Protein AF-A0A3A5SZ76-F1 (afdb_monomer_lite)

Sequence (87 aa):
MIGCKYYNCTKLTSLVIGEKVKEIGEWAFKATKLKEIHIKALAPPTIEHDTFSDYAYSSATLYVPKGSKKVYQNANVWKEFHNIIEE

pLDDT: mean 87.15, std 15.55, range [38.88, 97.62]

Secondary structure (DSSP, 8-state):
-----SS-GGG--EEEE-TT--EE-TTTTTT---SEEEE--SSPPEE-TTSS-HHHHHH-EEEE-TT-HHHHHHSTTGGG-SEEEE-

Radius of gyration: 11.79 Å; chains: 1; bounding box: 26×19×28 Å

Foldseek 3Di:
DPAPPDDDQAPVAEEEAEQPAQEQEAQSAQNYQYAEYEYAHLADHDYDLRRHHLNCQEHHAYEYAPPSQVNLCPDPNSVSRPHYHYD

Structure (mmCIF, N/CA/C/O backbone):
data_AF-A0A3A5SZ76-F1
#
_entry.id   AF-A0A3A5SZ76-F1
#
loop_
_atom_site.group_PDB
_atom_site.id
_atom_site.type_symbol
_atom_site.label_atom_id
_atom_site.label_alt_id
_atom_site.label_comp_id
_atom_site.label_asym_id
_atom_site.label_entity_id
_atom_site.label_seq_id
_atom_site.pdbx_PDB_ins_code
_atom_site.Cartn_x
_atom_site.Cartn_y
_atom_site.Cartn_z
_atom_site.occupancy
_atom_site.B_iso_or_equiv
_atom_site.auth_seq_id
_atom_site.auth_comp_id
_atom_site.auth_asym_id
_atom_site.auth_atom_id
_atom_site.pdbx_PDB_model_num
ATOM 1 N N . MET A 1 1 ? -7.906 7.746 -16.547 1.00 38.88 1 MET A N 1
ATOM 2 C CA . MET A 1 1 ? -6.755 6.843 -16.350 1.00 38.88 1 MET A CA 1
ATOM 3 C C . MET A 1 1 ? -5.579 7.691 -15.901 1.00 38.88 1 MET A C 1
ATOM 5 O O . MET A 1 1 ? -5.090 8.489 -16.690 1.00 38.88 1 MET A O 1
ATOM 9 N N . ILE A 1 2 ? -5.191 7.620 -14.628 1.00 41.22 2 ILE A N 1
ATOM 10 C CA . ILE A 1 2 ? -3.978 8.295 -14.148 1.00 41.22 2 ILE A CA 1
ATOM 11 C C . ILE A 1 2 ? -2.833 7.303 -14.372 1.00 41.22 2 ILE A C 1
ATOM 13 O O . ILE A 1 2 ? -2.593 6.442 -13.537 1.00 41.22 2 ILE A O 1
ATOM 17 N N . GLY A 1 3 ? -2.200 7.357 -15.545 1.00 44.09 3 GLY A N 1
ATOM 18 C CA . GLY A 1 3 ? -0.982 6.599 -15.838 1.00 44.09 3 GLY A CA 1
ATOM 19 C C . GLY A 1 3 ? 0.233 7.518 -15.727 1.00 44.09 3 GLY A C 1
ATOM 20 O O . GLY A 1 3 ? 0.328 8.472 -16.502 1.00 44.09 3 GLY A O 1
ATOM 21 N N . CYS A 1 4 ? 1.152 7.266 -14.778 1.00 49.44 4 CYS A N 1
ATOM 22 C CA . CYS A 1 4 ? 2.463 7.936 -14.748 1.00 49.44 4 CYS A CA 1
ATOM 23 C C . CYS A 1 4 ? 3.221 7.499 -16.010 1.00 49.44 4 CYS A C 1
ATOM 25 O O . CYS A 1 4 ? 3.742 6.389 -16.099 1.00 49.44 4 CYS A O 1
ATOM 27 N N . LYS A 1 5 ? 3.227 8.364 -17.026 1.00 43.66 5 LYS A N 1
ATOM 28 C CA . LYS A 1 5 ? 3.943 8.171 -18.285 1.00 43.66 5 LYS A CA 1
ATOM 29 C C . LYS A 1 5 ? 5.447 8.220 -17.984 1.00 43.66 5 LYS A C 1
ATOM 31 O O . LYS A 1 5 ? 5.996 9.295 -17.796 1.00 43.66 5 LYS A O 1
ATOM 36 N N . TYR A 1 6 ? 6.059 7.039 -17.909 1.00 47.88 6 TYR A N 1
ATOM 37 C CA . TYR A 1 6 ? 7.430 6.733 -18.323 1.00 47.88 6 TYR A CA 1
ATOM 38 C C . TYR A 1 6 ? 8.568 7.662 -17.804 1.00 47.88 6 TYR A C 1
ATOM 40 O O . TYR A 1 6 ? 8.770 8.778 -18.270 1.00 47.88 6 TYR A O 1
ATOM 48 N N . TYR A 1 7 ? 9.390 7.102 -16.901 1.00 43.16 7 TYR A N 1
ATOM 49 C CA . TYR A 1 7 ? 10.808 7.430 -16.618 1.00 43.16 7 TYR A CA 1
ATOM 50 C C . TYR A 1 7 ? 11.217 8.423 -15.511 1.00 43.16 7 TYR A C 1
ATOM 52 O O . TYR A 1 7 ? 12.408 8.479 -15.223 1.00 43.16 7 TYR A O 1
ATOM 60 N N . ASN A 1 8 ? 10.312 9.102 -14.793 1.00 44.16 8 ASN A N 1
ATOM 61 C CA . ASN A 1 8 ? 10.713 9.970 -13.657 1.00 44.16 8 ASN A CA 1
ATOM 62 C C . ASN A 1 8 ? 10.036 9.674 -12.306 1.00 44.16 8 ASN A C 1
ATOM 64 O O . ASN A 1 8 ? 10.246 10.396 -11.332 1.00 44.16 8 ASN A O 1
ATOM 68 N N . CYS A 1 9 ? 9.288 8.575 -12.195 1.00 52.34 9 CYS A N 1
ATOM 69 C CA . CYS A 1 9 ? 8.656 8.170 -10.935 1.00 52.34 9 CYS A CA 1
ATOM 70 C C . CYS A 1 9 ? 9.655 7.461 -9.951 1.00 52.34 9 CYS A C 1
ATOM 72 O O . CYS A 1 9 ? 9.239 6.928 -8.926 1.00 52.34 9 CYS A O 1
ATOM 74 N N . THR A 1 10 ? 10.983 7.493 -10.190 1.00 55.56 10 THR A N 1
ATOM 75 C CA . THR A 1 10 ? 12.014 6.859 -9.320 1.00 55.56 10 THR A CA 1
ATOM 76 C C . THR A 1 10 ? 12.260 7.582 -7.992 1.00 55.56 10 THR A C 1
ATOM 78 O O . THR A 1 10 ? 12.789 6.979 -7.058 1.00 55.56 10 THR A O 1
ATOM 81 N N . LYS A 1 11 ? 11.879 8.862 -7.892 1.00 68.06 11 LYS A N 1
ATOM 82 C CA . LYS A 1 11 ? 11.980 9.666 -6.660 1.00 68.06 11 LYS A CA 1
ATOM 83 C C . LYS A 1 11 ? 10.652 9.812 -5.915 1.00 68.06 11 LYS A C 1
ATOM 85 O O . LYS A 1 11 ? 10.620 10.486 -4.891 1.00 68.06 11 LYS A O 1
ATOM 90 N N . LEU A 1 12 ? 9.563 9.230 -6.421 1.00 75.50 12 LEU A N 1
ATOM 91 C CA . LEU A 1 12 ? 8.264 9.337 -5.766 1.00 75.50 12 LEU A CA 1
ATOM 92 C C . LEU A 1 12 ? 8.274 8.488 -4.489 1.00 75.50 12 LEU A C 1
ATOM 94 O O . LEU A 1 12 ? 8.332 7.261 -4.558 1.00 75.50 12 LEU A O 1
ATOM 98 N N . THR A 1 13 ? 8.258 9.155 -3.335 1.00 85.88 13 THR A N 1
ATOM 99 C CA . THR A 1 13 ? 8.262 8.514 -2.011 1.00 85.88 13 THR A CA 1
ATOM 100 C C . THR A 1 13 ? 6.888 8.494 -1.356 1.00 85.88 13 THR A C 1
ATOM 102 O O . THR A 1 13 ? 6.650 7.628 -0.523 1.00 85.88 13 THR A O 1
ATOM 105 N N . SER A 1 14 ? 5.992 9.411 -1.729 1.00 89.38 14 SER A N 1
ATOM 106 C CA . SER A 1 14 ? 4.630 9.497 -1.199 1.00 89.38 14 SER A CA 1
ATOM 107 C C . SER A 1 14 ? 3.614 9.588 -2.339 1.00 89.38 14 SER A C 1
ATOM 109 O O . SER A 1 14 ? 3.854 10.272 -3.339 1.00 89.38 14 SER A O 1
ATOM 111 N N . LEU A 1 15 ? 2.499 8.874 -2.201 1.00 91.75 15 LEU A N 1
ATOM 112 C CA . LEU A 1 15 ? 1.389 8.827 -3.151 1.00 91.75 15 LEU A CA 1
ATOM 113 C C . LEU A 1 15 ? 0.077 9.119 -2.422 1.00 91.75 15 LEU A C 1
ATOM 115 O O . LEU A 1 15 ? -0.194 8.530 -1.382 1.00 91.75 15 LEU A O 1
ATOM 119 N N . VAL A 1 16 ? -0.773 9.964 -3.009 1.00 93.50 16 VAL A N 1
ATOM 120 C CA . VAL A 1 16 ? -2.138 10.199 -2.518 1.00 93.50 16 VAL A CA 1
ATOM 121 C C . VAL A 1 16 ? -3.148 9.713 -3.554 1.00 93.50 16 VAL A C 1
ATOM 123 O O . VAL A 1 16 ? -3.178 10.203 -4.683 1.00 93.50 16 VAL A O 1
ATOM 126 N N . ILE A 1 17 ? -4.001 8.771 -3.158 1.00 92.31 17 ILE A N 1
ATOM 127 C CA . ILE A 1 17 ? -5.085 8.204 -3.961 1.00 92.31 17 ILE A CA 1
ATOM 128 C C . ILE A 1 17 ? -6.407 8.801 -3.473 1.00 92.31 17 ILE A C 1
ATOM 130 O O . ILE A 1 17 ? -6.799 8.661 -2.313 1.00 92.31 17 ILE A O 1
ATOM 134 N N . GLY A 1 18 ? -7.099 9.503 -4.369 1.00 91.81 18 GLY A N 1
ATOM 135 C CA . GLY A 1 18 ? -8.379 10.137 -4.061 1.00 91.81 18 GLY A CA 1
ATOM 136 C C . GLY A 1 18 ? -9.515 9.132 -3.851 1.00 91.81 18 GLY A C 1
ATOM 137 O O . GLY A 1 18 ? -9.512 8.044 -4.416 1.00 91.81 18 GLY A O 1
ATOM 138 N N . GLU A 1 19 ? -10.540 9.547 -3.107 1.00 92.06 19 GLU A N 1
ATOM 139 C CA . GLU A 1 19 ? -11.724 8.741 -2.760 1.00 92.06 19 GLU A CA 1
ATOM 140 C C . GLU A 1 19 ? -12.462 8.169 -3.983 1.00 92.06 19 GLU A C 1
ATOM 142 O O . GLU A 1 19 ? -13.037 7.088 -3.930 1.00 92.06 19 GLU A O 1
ATOM 147 N N . LYS A 1 20 ? -12.438 8.893 -5.108 1.00 90.75 20 LYS A N 1
ATOM 148 C CA . LYS A 1 20 ? -13.176 8.531 -6.327 1.00 90.75 20 LYS A CA 1
ATOM 149 C C . LYS A 1 20 ? -12.412 7.587 -7.258 1.00 90.75 20 LYS A C 1
ATOM 151 O O . LYS A 1 20 ? -12.924 7.258 -8.329 1.00 90.75 20 LYS A O 1
ATOM 156 N N . VAL A 1 21 ? -11.187 7.191 -6.905 1.00 91.44 21 VAL A N 1
ATOM 157 C CA . VAL A 1 21 ? -10.405 6.246 -7.709 1.00 91.44 21 VAL A CA 1
ATOM 158 C C . VAL A 1 21 ? -11.012 4.860 -7.545 1.00 91.44 21 VAL A C 1
ATOM 160 O O . VAL A 1 21 ? -11.087 4.338 -6.441 1.00 91.44 21 VAL A O 1
ATOM 163 N N . LYS A 1 22 ? -11.465 4.273 -8.654 1.00 91.06 22 LYS A N 1
ATOM 164 C CA . LYS A 1 22 ? -12.069 2.932 -8.667 1.00 91.06 22 LYS A CA 1
ATOM 165 C C . LYS A 1 22 ? -11.104 1.848 -9.124 1.00 91.06 22 LYS A C 1
ATOM 167 O O . LYS A 1 22 ? -11.281 0.692 -8.759 1.00 91.06 22 LYS A O 1
ATOM 172 N N . GLU A 1 23 ? -10.101 2.229 -9.905 1.00 92.12 23 GLU A N 1
ATOM 173 C CA . GLU A 1 23 ? -9.184 1.304 -10.557 1.00 92.12 23 GLU A CA 1
ATOM 174 C C . GLU A 1 23 ? -7.814 1.956 -10.742 1.00 92.12 23 GLU A C 1
ATOM 176 O O . GLU A 1 23 ? -7.721 3.150 -11.063 1.00 92.12 23 GLU A O 1
ATOM 181 N N . ILE A 1 24 ? -6.760 1.167 -10.542 1.00 90.12 24 ILE A N 1
ATOM 182 C CA . ILE A 1 24 ? -5.377 1.538 -10.833 1.00 90.12 24 ILE A CA 1
ATOM 183 C C . ILE A 1 24 ? -4.800 0.454 -11.734 1.00 90.12 24 ILE A C 1
ATOM 185 O O . ILE A 1 24 ? -4.818 -0.721 -11.383 1.00 90.12 24 ILE A O 1
ATOM 189 N N . GLY A 1 25 ? -4.294 0.869 -12.893 1.00 86.38 25 GLY A N 1
ATOM 190 C CA . GLY A 1 25 ? -3.788 -0.059 -13.895 1.00 86.38 25 GLY A CA 1
ATOM 191 C C . GLY A 1 25 ? -2.568 -0.853 -13.429 1.00 86.38 25 GLY A C 1
ATOM 192 O O . GLY A 1 25 ? -1.845 -0.471 -12.499 1.00 86.38 25 GLY A O 1
ATOM 193 N N . GLU A 1 26 ? -2.323 -1.949 -14.135 1.00 87.44 26 GLU A N 1
ATOM 194 C CA . GLU A 1 26 ? -1.112 -2.749 -14.004 1.00 87.44 26 GLU A CA 1
ATOM 195 C C . GLU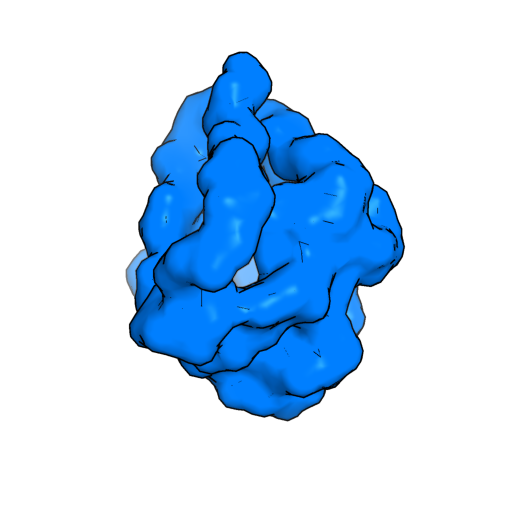 A 1 26 ? 0.142 -1.880 -14.219 1.00 87.44 26 GLU A C 1
ATOM 197 O O . GLU A 1 26 ? 0.149 -0.940 -15.021 1.00 87.44 26 GLU A O 1
ATOM 202 N N . TRP A 1 27 ? 1.199 -2.151 -13.451 1.00 88.25 27 TRP A N 1
ATOM 203 C CA . TRP A 1 27 ? 2.493 -1.459 -13.495 1.00 88.25 27 TRP A CA 1
ATOM 204 C C . TRP A 1 27 ? 2.489 0.046 -13.197 1.00 88.25 27 TRP A C 1
ATOM 206 O O . TRP A 1 27 ? 3.556 0.663 -13.251 1.00 88.25 27 TRP A O 1
ATOM 216 N N . ALA A 1 28 ? 1.352 0.644 -12.819 1.00 87.81 28 ALA A N 1
ATOM 217 C CA . ALA A 1 28 ? 1.225 2.091 -12.612 1.00 87.81 28 ALA A CA 1
ATOM 218 C C . ALA A 1 28 ? 2.291 2.672 -11.664 1.00 87.81 28 ALA A C 1
ATOM 220 O O . ALA A 1 28 ? 2.780 3.782 -11.892 1.00 87.81 28 ALA A O 1
ATOM 221 N N . PHE A 1 29 ? 2.679 1.908 -10.637 1.00 87.75 29 PHE A N 1
ATOM 222 C CA . PHE A 1 29 ? 3.682 2.286 -9.645 1.00 87.75 29 PHE A CA 1
ATOM 223 C C . PHE A 1 29 ? 4.799 1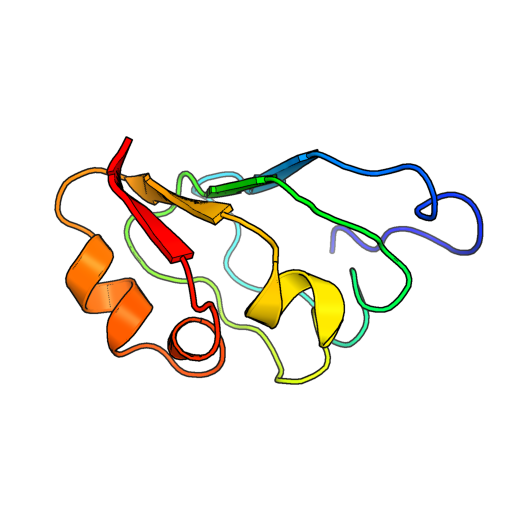.240 -9.466 1.00 87.75 29 PHE A C 1
ATOM 225 O O . PHE A 1 29 ? 5.600 1.349 -8.535 1.00 87.75 29 PHE A O 1
ATOM 232 N N . LYS A 1 30 ? 4.935 0.260 -10.371 1.00 86.56 30 LYS A N 1
ATOM 233 C CA . LYS A 1 30 ? 5.922 -0.835 -10.248 1.00 86.56 30 LYS A CA 1
ATOM 234 C C . LYS A 1 30 ? 7.381 -0.369 -10.301 1.00 86.56 30 LYS A C 1
ATOM 236 O O . LYS A 1 30 ? 8.245 -0.965 -9.673 1.00 86.56 30 LYS A O 1
ATOM 241 N N . ALA A 1 31 ? 7.671 0.732 -10.994 1.00 86.56 31 ALA A N 1
ATOM 242 C CA . ALA A 1 31 ? 9.022 1.304 -11.072 1.00 86.56 31 ALA A CA 1
ATOM 243 C C . ALA A 1 31 ? 9.324 2.344 -9.969 1.00 86.56 31 ALA A C 1
ATOM 245 O O . ALA A 1 31 ? 10.274 3.122 -10.093 1.00 86.56 31 ALA A O 1
ATOM 246 N N . THR A 1 32 ? 8.507 2.406 -8.912 1.00 85.38 32 THR A N 1
ATOM 247 C CA . THR A 1 32 ? 8.615 3.425 -7.855 1.00 85.38 32 THR A CA 1
ATOM 248 C C . THR A 1 32 ? 9.150 2.856 -6.544 1.00 85.38 32 THR A C 1
ATOM 250 O O . THR A 1 32 ? 9.032 1.661 -6.2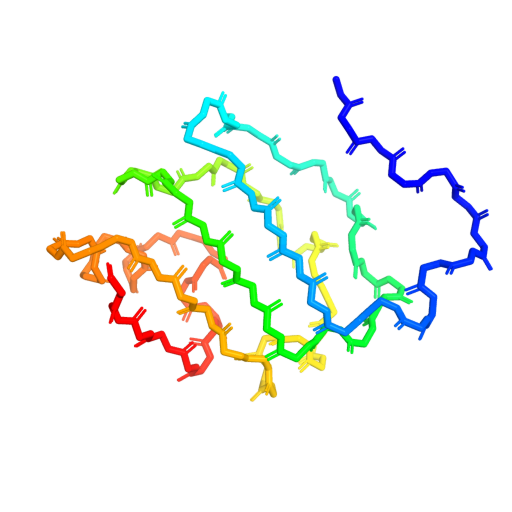60 1.00 85.38 32 THR A O 1
ATOM 253 N N . LYS A 1 33 ? 9.747 3.738 -5.733 1.00 87.50 33 LYS A N 1
ATOM 254 C CA . LYS A 1 33 ? 10.215 3.444 -4.370 1.00 87.50 33 LYS A CA 1
ATOM 255 C C . LYS A 1 33 ? 9.331 4.150 -3.341 1.00 87.50 33 LYS A C 1
ATOM 257 O O . LYS A 1 33 ? 9.825 4.910 -2.506 1.00 87.50 33 LYS A O 1
ATOM 262 N N . LEU A 1 34 ? 8.022 3.928 -3.455 1.00 90.62 34 LEU A N 1
ATOM 263 C CA . LEU A 1 34 ? 7.044 4.480 -2.523 1.00 90.62 34 LEU A CA 1
ATOM 264 C C . LEU A 1 34 ? 7.335 3.993 -1.102 1.00 90.62 34 LEU A C 1
ATOM 266 O O . LEU A 1 34 ? 7.675 2.833 -0.884 1.00 90.62 34 LEU A O 1
ATOM 270 N N . LYS A 1 35 ? 7.210 4.916 -0.154 1.00 93.00 35 LYS A N 1
ATOM 271 C CA . LYS A 1 35 ? 7.312 4.688 1.289 1.00 93.00 35 LYS A CA 1
ATOM 272 C C . LYS A 1 35 ? 5.993 4.978 1.994 1.00 93.00 35 LYS A C 1
ATOM 274 O O . LYS A 1 35 ? 5.718 4.381 3.024 1.00 93.00 35 LYS A O 1
ATOM 279 N N . GLU A 1 36 ? 5.184 5.871 1.437 1.00 94.19 36 GLU A N 1
ATOM 280 C CA . GLU A 1 36 ? 3.903 6.282 2.004 1.00 94.19 36 GLU A CA 1
ATOM 281 C C . GLU A 1 36 ? 2.837 6.272 0.908 1.00 94.19 36 GLU A C 1
ATOM 283 O O . GLU A 1 36 ? 3.043 6.798 -0.190 1.00 94.19 36 GLU A O 1
ATOM 288 N N . ILE A 1 37 ? 1.697 5.651 1.189 1.00 95.56 37 ILE A N 1
ATOM 289 C CA . ILE A 1 37 ? 0.547 5.612 0.289 1.00 95.56 37 ILE A CA 1
ATOM 290 C C . ILE A 1 37 ? -0.672 6.004 1.109 1.00 95.56 37 ILE A C 1
ATOM 292 O O . ILE A 1 37 ? -1.101 5.247 1.969 1.00 95.56 37 ILE A O 1
ATOM 296 N N . HIS A 1 38 ? -1.234 7.175 0.836 1.00 96.25 38 HIS A N 1
ATOM 297 C CA . HIS A 1 38 ? -2.438 7.673 1.490 1.00 96.25 38 HIS A CA 1
ATOM 298 C C . HIS A 1 38 ? -3.630 7.438 0.585 1.00 96.25 38 HIS A C 1
ATOM 300 O O . HIS A 1 38 ? -3.714 8.018 -0.501 1.00 96.25 38 HIS A O 1
ATOM 306 N N . ILE A 1 39 ? -4.565 6.603 1.016 1.00 95.31 39 ILE A N 1
ATOM 307 C CA . ILE A 1 39 ? -5.791 6.347 0.280 1.00 95.31 39 ILE A CA 1
ATOM 308 C C . ILE A 1 39 ? -6.984 6.929 1.018 1.00 95.31 39 ILE A C 1
ATOM 310 O O . ILE A 1 39 ? -7.207 6.681 2.194 1.00 95.31 39 ILE A O 1
ATOM 314 N N . LYS A 1 40 ? -7.778 7.723 0.300 1.00 94.69 40 LYS A N 1
ATOM 315 C CA . LYS A 1 40 ? -8.978 8.366 0.852 1.00 94.69 40 LYS A CA 1
ATOM 316 C C . LYS A 1 40 ? -10.247 7.537 0.651 1.00 94.69 40 LYS A C 1
ATOM 318 O O . LYS A 1 40 ? -11.309 7.923 1.125 1.00 94.69 40 LYS A O 1
ATOM 323 N N . ALA A 1 41 ? -10.165 6.430 -0.086 1.00 94.12 41 ALA A N 1
ATOM 324 C CA . ALA A 1 41 ? -11.310 5.582 -0.391 1.00 94.12 41 ALA A CA 1
ATOM 325 C C . ALA A 1 41 ? -11.618 4.632 0.778 1.00 94.12 41 ALA A C 1
ATOM 327 O O . ALA A 1 41 ? -10.739 3.912 1.249 1.00 94.12 41 ALA A O 1
ATOM 328 N N . LEU A 1 42 ? -12.879 4.600 1.225 1.00 93.81 42 LEU A N 1
ATOM 329 C CA . LEU A 1 42 ? -13.343 3.658 2.257 1.00 93.81 42 LEU A CA 1
ATOM 330 C C . LEU A 1 42 ? -13.328 2.205 1.769 1.00 93.81 42 LEU A C 1
ATOM 332 O O . LEU A 1 42 ? -13.099 1.288 2.554 1.00 93.81 42 LEU A O 1
ATOM 336 N N . ALA A 1 43 ? -13.580 2.008 0.474 1.00 94.31 43 ALA A N 1
ATOM 337 C CA . ALA A 1 43 ? -13.478 0.721 -0.192 1.00 94.31 43 ALA A CA 1
ATOM 338 C C . ALA A 1 43 ? -12.213 0.691 -1.068 1.00 94.31 43 ALA A C 1
ATOM 340 O O . ALA A 1 43 ? -11.944 1.678 -1.760 1.00 94.31 43 ALA A O 1
ATOM 341 N N . PRO A 1 44 ? -11.456 -0.418 -1.064 1.00 94.31 44 PRO A N 1
ATOM 342 C CA . PRO A 1 44 ? -10.245 -0.548 -1.858 1.00 94.31 44 PRO A CA 1
ATOM 343 C C . PRO A 1 44 ? -10.570 -0.474 -3.358 1.00 94.31 44 PRO A C 1
ATOM 345 O O . PRO A 1 44 ? -11.447 -1.205 -3.828 1.00 94.31 44 PRO A O 1
ATOM 348 N N . PRO A 1 45 ? -9.866 0.374 -4.128 1.00 94.81 45 PRO A N 1
ATOM 349 C CA . PRO A 1 45 ? -9.912 0.346 -5.583 1.00 94.81 45 PRO A CA 1
ATOM 350 C C . PRO A 1 45 ? -9.469 -1.017 -6.117 1.00 94.81 45 PRO A C 1
ATOM 352 O O . PRO A 1 45 ? -8.665 -1.709 -5.492 1.00 94.81 45 PRO A O 1
ATOM 355 N N . THR A 1 46 ? -9.937 -1.377 -7.306 1.00 94.25 46 THR A N 1
ATOM 356 C CA . THR A 1 46 ? -9.442 -2.576 -7.992 1.00 94.25 46 THR A CA 1
ATOM 357 C C . THR A 1 46 ? -8.016 -2.322 -8.475 1.00 94.25 46 THR A C 1
ATOM 359 O O . THR A 1 46 ? -7.756 -1.308 -9.128 1.00 94.25 46 THR A O 1
ATOM 362 N N . ILE A 1 47 ? -7.095 -3.213 -8.114 1.00 93.44 47 ILE A N 1
ATOM 363 C CA . ILE A 1 47 ? -5.693 -3.179 -8.536 1.00 93.44 47 ILE A CA 1
ATOM 364 C C . ILE A 1 47 ? -5.247 -4.587 -8.921 1.00 93.44 47 ILE A C 1
ATOM 366 O O . ILE A 1 47 ? -5.802 -5.571 -8.427 1.00 93.44 47 ILE A O 1
ATOM 370 N N . GLU A 1 48 ? -4.213 -4.661 -9.749 1.00 91.38 48 GLU A N 1
ATOM 371 C CA . GLU A 1 48 ? -3.556 -5.912 -10.120 1.00 91.38 48 GLU A CA 1
ATOM 372 C C . GLU A 1 48 ? -2.313 -6.140 -9.249 1.00 91.38 48 GLU A C 1
ATOM 374 O O . GLU A 1 48 ? -1.752 -5.195 -8.687 1.00 91.38 48 GLU A O 1
ATOM 379 N N . HIS A 1 49 ? -1.854 -7.392 -9.141 1.00 87.38 49 HIS A N 1
ATOM 380 C CA . HIS A 1 49 ? -0.667 -7.755 -8.339 1.00 87.38 49 HIS A CA 1
ATOM 381 C C . HIS A 1 49 ? 0.567 -6.920 -8.711 1.00 87.38 49 HIS A C 1
ATOM 383 O O . HIS A 1 49 ? 1.406 -6.583 -7.887 1.00 87.38 49 HIS A O 1
ATOM 389 N N . ASP A 1 50 ? 0.645 -6.560 -9.983 1.00 88.94 50 ASP A N 1
ATOM 390 C CA . ASP A 1 50 ? 1.769 -5.878 -10.588 1.00 88.94 50 ASP A CA 1
ATOM 391 C C . ASP A 1 50 ? 1.637 -4.343 -10.561 1.00 88.94 50 ASP A C 1
ATOM 393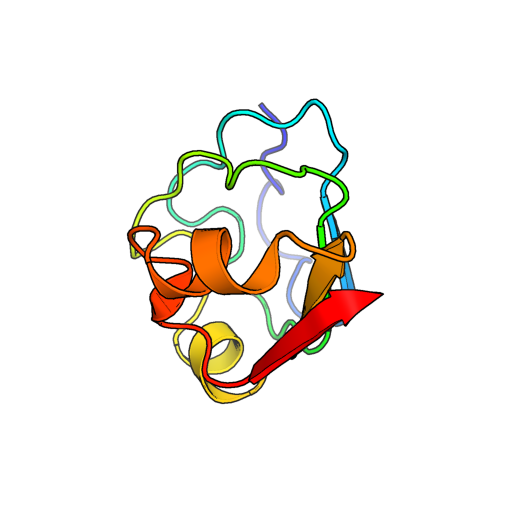 O O . ASP A 1 50 ? 2.443 -3.632 -11.161 1.00 88.94 50 ASP A O 1
ATOM 397 N N . THR A 1 51 ? 0.636 -3.790 -9.869 1.00 91.75 51 THR A N 1
ATOM 398 C CA . THR A 1 51 ? 0.436 -2.337 -9.753 1.00 91.75 51 THR A CA 1
ATOM 399 C C . THR A 1 51 ? 1.552 -1.654 -8.953 1.00 91.75 51 THR A C 1
ATOM 401 O O . THR A 1 51 ? 2.005 -0.576 -9.355 1.00 91.75 51 THR A O 1
ATOM 404 N N . PHE A 1 52 ? 2.018 -2.260 -7.855 1.00 92.25 52 PHE A N 1
ATOM 405 C CA . PHE A 1 52 ? 3.105 -1.740 -7.015 1.00 92.25 52 PHE A CA 1
ATOM 406 C C . PHE A 1 52 ? 4.354 -2.631 -7.091 1.00 92.25 52 PHE A C 1
ATOM 408 O O . PHE A 1 52 ? 4.330 -3.721 -7.653 1.00 92.25 52 PHE A O 1
ATOM 415 N N . SER A 1 53 ? 5.483 -2.137 -6.579 1.00 91.56 53 SER A N 1
ATOM 416 C CA . SER A 1 53 ? 6.717 -2.922 -6.481 1.00 91.56 53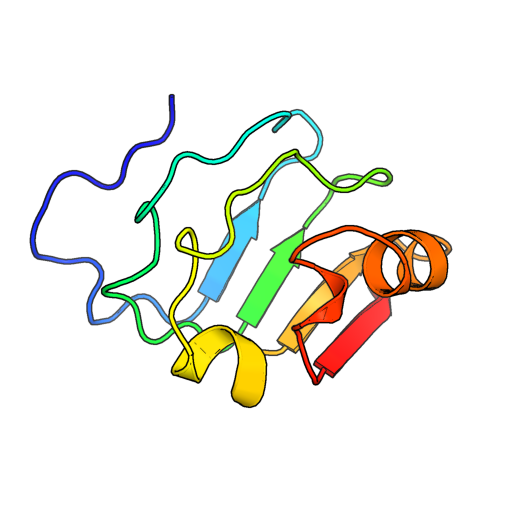 SER A CA 1
ATOM 417 C C . SER A 1 53 ? 6.722 -3.802 -5.228 1.00 91.56 53 SER A C 1
ATOM 419 O O . SER A 1 53 ? 6.165 -3.414 -4.203 1.00 91.56 53 SER A O 1
ATOM 421 N N . ASP A 1 54 ? 7.458 -4.916 -5.251 1.00 92.06 54 ASP A N 1
ATOM 422 C CA . ASP A 1 54 ? 7.707 -5.751 -4.057 1.00 92.06 54 ASP A CA 1
ATOM 423 C C . ASP A 1 54 ? 8.302 -4.938 -2.893 1.00 92.06 54 ASP A C 1
ATOM 425 O O . ASP A 1 54 ? 8.026 -5.177 -1.714 1.00 92.06 54 ASP A O 1
ATOM 429 N N . TYR A 1 55 ? 9.098 -3.914 -3.222 1.00 91.56 55 TYR A N 1
ATOM 430 C CA . TYR A 1 55 ? 9.589 -2.944 -2.247 1.00 91.56 55 TYR A CA 1
ATOM 431 C C . TYR A 1 55 ? 8.447 -2.169 -1.580 1.00 91.56 55 TYR A C 1
ATOM 433 O O . TYR A 1 55 ? 8.458 -2.003 -0.364 1.00 91.56 55 TYR A O 1
ATOM 441 N N . ALA A 1 56 ? 7.460 -1.702 -2.346 1.00 92.75 56 ALA A N 1
ATOM 442 C CA . ALA A 1 56 ? 6.323 -0.983 -1.788 1.00 92.75 56 ALA A CA 1
ATOM 443 C C . ALA A 1 56 ? 5.473 -1.891 -0.884 1.00 92.75 56 ALA A C 1
ATOM 445 O O . ALA A 1 56 ? 5.149 -1.480 0.225 1.00 92.75 56 ALA A O 1
ATOM 446 N N . TYR A 1 57 ? 5.185 -3.132 -1.289 1.00 93.75 57 TYR A N 1
ATOM 447 C CA . TYR A 1 57 ? 4.432 -4.077 -0.447 1.00 93.75 57 TYR A CA 1
ATOM 448 C C . TYR A 1 57 ? 5.131 -4.362 0.891 1.00 93.75 57 TYR A C 1
ATOM 450 O O . TYR A 1 57 ? 4.496 -4.378 1.947 1.00 93.75 57 TYR A O 1
ATOM 458 N N . SER A 1 58 ? 6.456 -4.519 0.862 1.00 94.56 58 SER A N 1
ATOM 459 C CA . SER A 1 58 ? 7.241 -4.853 2.054 1.00 94.56 58 SER A CA 1
ATOM 460 C C . SER A 1 58 ? 7.585 -3.657 2.947 1.00 94.56 58 SER A C 1
ATOM 462 O O . SER A 1 58 ? 7.669 -3.816 4.165 1.00 94.56 58 SER A O 1
ATOM 464 N N . SER A 1 59 ? 7.822 -2.479 2.361 1.00 93.25 59 SER A N 1
ATOM 465 C CA . SER A 1 59 ? 8.443 -1.340 3.052 1.00 93.25 59 SER A CA 1
ATOM 466 C C . SER A 1 59 ? 7.562 -0.097 3.147 1.00 93.25 59 SER A C 1
ATOM 468 O O . SER A 1 59 ? 7.841 0.755 3.989 1.00 93.25 59 SER A O 1
ATOM 470 N N . ALA A 1 60 ? 6.540 0.051 2.298 1.00 95.00 60 ALA A N 1
ATOM 471 C CA . ALA A 1 60 ? 5.668 1.217 2.355 1.00 95.00 60 ALA A CA 1
ATOM 472 C C . ALA A 1 60 ? 4.608 1.071 3.452 1.00 95.00 60 ALA A C 1
ATOM 474 O O . ALA A 1 60 ? 4.162 -0.032 3.774 1.00 95.00 60 ALA A O 1
ATOM 475 N N . THR A 1 61 ? 4.172 2.209 3.985 1.00 97.00 61 THR A N 1
ATOM 476 C CA . THR A 1 61 ? 3.000 2.309 4.851 1.00 97.00 61 THR A CA 1
ATOM 477 C C . THR A 1 61 ? 1.790 2.713 4.021 1.00 97.00 61 THR A C 1
ATOM 479 O O . THR A 1 61 ? 1.786 3.770 3.385 1.00 97.00 61 THR A O 1
ATOM 482 N N . LEU A 1 62 ? 0.756 1.874 4.048 1.00 97.19 62 LEU A N 1
ATOM 483 C CA . LEU A 1 62 ? -0.555 2.172 3.489 1.00 97.19 62 LEU A CA 1
ATOM 484 C C . LEU A 1 62 ? -1.431 2.820 4.569 1.00 97.19 62 LEU A C 1
ATOM 486 O O . LEU A 1 62 ? -1.864 2.157 5.513 1.00 97.19 62 LEU A O 1
ATOM 490 N N . TYR A 1 63 ? -1.693 4.112 4.417 1.00 97.62 63 TYR A N 1
ATOM 491 C CA . TYR A 1 63 ? -2.617 4.879 5.243 1.00 97.62 63 TYR A CA 1
ATOM 492 C C . TYR A 1 63 ? -4.010 4.827 4.630 1.00 97.62 63 TYR A C 1
ATOM 494 O O . TYR A 1 63 ? -4.207 5.261 3.496 1.00 97.62 63 TYR A O 1
ATOM 502 N N . VAL A 1 64 ? -4.967 4.280 5.371 1.00 97.44 64 VAL A N 1
ATOM 503 C CA . VAL A 1 64 ? -6.360 4.094 4.944 1.00 97.44 64 VAL A CA 1
ATOM 504 C C . VAL A 1 64 ? -7.299 4.887 5.855 1.00 97.44 64 VAL A C 1
ATOM 506 O O . VAL A 1 64 ? -6.929 5.173 6.993 1.00 97.44 64 VAL A O 1
ATOM 509 N N . PRO A 1 65 ? -8.536 5.207 5.442 1.00 97.12 65 PRO A N 1
ATOM 510 C CA . PRO A 1 65 ? -9.449 5.937 6.315 1.00 97.12 65 PRO A CA 1
ATOM 511 C C . PRO A 1 65 ? -9.823 5.117 7.557 1.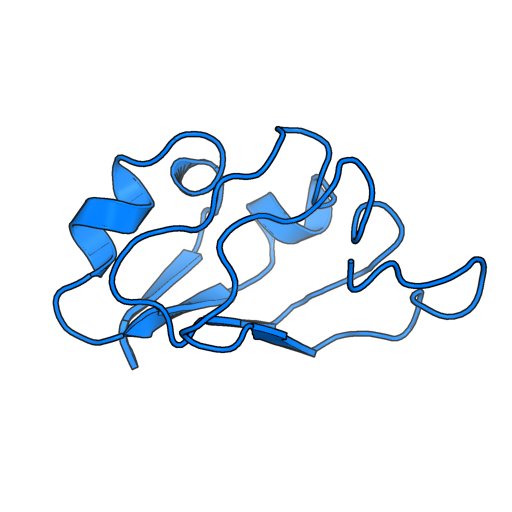00 97.12 65 PRO A C 1
ATOM 513 O O . PRO A 1 65 ? -9.975 3.891 7.478 1.00 97.12 65 PRO A O 1
ATOM 516 N N . LYS A 1 66 ? -10.048 5.777 8.696 1.00 96.31 66 LYS A N 1
ATOM 517 C CA . LYS A 1 66 ? -10.553 5.120 9.921 1.00 96.31 66 LYS A CA 1
ATOM 518 C C . LYS A 1 66 ? -11.753 4.202 9.671 1.00 96.31 66 LYS A C 1
ATOM 520 O O . LYS A 1 66 ? -12.724 4.580 9.020 1.00 96.31 66 LYS A O 1
ATOM 525 N N . GLY A 1 67 ? -11.693 2.994 10.232 1.00 95.38 67 GLY A N 1
ATOM 526 C CA . GLY A 1 67 ? -12.719 1.960 10.098 1.00 95.38 67 GLY A CA 1
ATOM 527 C C . GLY A 1 67 ? -12.598 1.096 8.839 1.00 95.38 67 GLY A C 1
ATOM 528 O O . GLY A 1 67 ? -13.343 0.124 8.710 1.00 95.38 67 GLY A O 1
ATOM 529 N N . SER A 1 68 ? -11.668 1.397 7.926 1.00 95.88 68 SER A N 1
ATOM 530 C CA . SER A 1 68 ? -11.497 0.643 6.676 1.00 95.88 68 SER A CA 1
ATOM 531 C C . SER A 1 68 ? -10.365 -0.388 6.716 1.00 95.88 68 SER A C 1
ATOM 533 O O . SER A 1 68 ? -10.291 -1.230 5.820 1.00 95.88 68 SER A O 1
ATOM 535 N N . LYS A 1 69 ? -9.517 -0.418 7.758 1.00 95.06 69 LYS A N 1
ATOM 536 C CA . LYS A 1 69 ? -8.331 -1.299 7.805 1.00 95.06 69 LYS A CA 1
ATOM 537 C C . LYS A 1 69 ? -8.635 -2.765 7.526 1.00 95.06 69 LYS A C 1
ATOM 539 O O . LYS A 1 69 ? -7.942 -3.390 6.728 1.00 95.06 69 LYS A O 1
ATOM 544 N N . LYS A 1 70 ? -9.692 -3.312 8.134 1.00 96.19 70 LYS A N 1
ATOM 545 C CA . LYS A 1 70 ? -10.096 -4.711 7.909 1.00 96.19 70 LYS A CA 1
ATOM 546 C C . LYS A 1 70 ? -10.496 -4.978 6.457 1.00 96.19 70 LYS A C 1
ATOM 548 O O . LYS A 1 70 ? -10.273 -6.075 5.962 1.00 96.19 70 LYS A O 1
ATOM 553 N N . VAL A 1 71 ? -11.087 -3.992 5.780 1.00 96.50 71 VAL A N 1
ATOM 554 C CA . VAL A 1 71 ? -11.476 -4.116 4.369 1.00 96.50 71 VAL A CA 1
ATOM 555 C C . VAL A 1 71 ? -10.225 -4.220 3.500 1.00 96.50 71 VAL A C 1
ATOM 557 O O . VAL A 1 71 ? -10.144 -5.120 2.672 1.00 96.50 71 VAL A O 1
ATOM 560 N N . TYR A 1 72 ? -9.217 -3.381 3.747 1.00 96.38 72 TYR A N 1
ATOM 561 C CA . TYR A 1 72 ? -7.939 -3.432 3.030 1.00 96.38 72 TYR A CA 1
ATOM 562 C C . TYR A 1 72 ? -7.131 -4.701 3.329 1.00 96.38 72 TYR A C 1
ATOM 564 O O . TYR A 1 72 ? -6.585 -5.299 2.409 1.00 96.38 72 TYR A O 1
ATOM 572 N N . GLN A 1 73 ? -7.123 -5.171 4.580 1.00 95.75 73 GLN A N 1
ATOM 573 C CA . GLN A 1 73 ? -6.457 -6.423 4.970 1.00 95.75 73 GLN A CA 1
ATOM 574 C C . GLN A 1 73 ? -7.080 -7.678 4.340 1.00 95.75 73 GLN A C 1
ATOM 576 O O . GLN A 1 73 ? -6.410 -8.699 4.228 1.00 95.75 73 GLN A O 1
ATOM 581 N N . ASN A 1 74 ? -8.349 -7.613 3.930 1.00 95.56 74 ASN A N 1
ATOM 582 C CA . ASN A 1 74 ? -9.042 -8.719 3.266 1.00 95.56 74 ASN A CA 1
ATOM 583 C C . ASN A 1 74 ? -9.107 -8.556 1.741 1.00 95.56 74 ASN A C 1
ATOM 585 O O . ASN A 1 74 ? -9.511 -9.487 1.044 1.00 95.56 74 ASN A O 1
ATOM 589 N N . ALA A 1 75 ? -8.748 -7.387 1.212 1.00 94.94 75 ALA A N 1
ATOM 590 C CA . ALA A 1 75 ? -8.843 -7.106 -0.209 1.00 94.94 75 ALA A CA 1
ATOM 591 C C . ALA A 1 75 ? -7.651 -7.677 -0.978 1.00 94.94 75 ALA A C 1
ATOM 593 O O . ALA A 1 75 ? -6.505 -7.635 -0.525 1.00 94.94 75 ALA A O 1
ATOM 594 N N . ASN A 1 76 ? -7.933 -8.205 -2.170 1.00 90.44 76 ASN A N 1
ATOM 595 C CA . ASN A 1 76 ? -6.906 -8.746 -3.051 1.00 90.44 76 ASN A CA 1
ATOM 596 C C . ASN A 1 76 ? -5.838 -7.695 -3.347 1.00 90.44 76 ASN A C 1
ATOM 598 O O . ASN A 1 76 ? -6.164 -6.533 -3.588 1.00 90.44 76 ASN A O 1
ATOM 602 N N . VAL A 1 77 ? -4.577 -8.135 -3.329 1.00 94.06 77 VAL A N 1
ATOM 603 C CA . VAL A 1 77 ? -3.360 -7.332 -3.529 1.00 94.06 77 VAL A CA 1
ATOM 604 C C . VAL A 1 77 ? -3.107 -6.288 -2.430 1.00 94.06 77 VAL A C 1
ATOM 606 O O . VAL A 1 77 ? -1.983 -6.151 -1.965 1.00 94.06 77 VAL A O 1
ATOM 609 N N . TRP A 1 78 ? -4.130 -5.587 -1.940 1.00 96.00 78 TRP A N 1
ATOM 610 C CA . TRP A 1 78 ? -4.003 -4.651 -0.818 1.00 96.00 78 TRP A CA 1
ATOM 611 C C . TRP A 1 78 ? -3.570 -5.335 0.481 1.00 96.00 78 TRP A C 1
ATOM 613 O O . TRP A 1 78 ? -2.827 -4.751 1.266 1.00 96.00 78 TRP A O 1
ATOM 623 N N . LYS A 1 79 ? -3.981 -6.588 0.686 1.00 95.38 79 LYS A N 1
ATOM 624 C CA . LYS A 1 79 ? -3.536 -7.420 1.810 1.00 95.38 79 LYS A CA 1
ATOM 625 C C . LYS A 1 79 ? -2.035 -7.742 1.802 1.00 95.38 79 LYS A C 1
ATOM 627 O O . LYS A 1 79 ? -1.514 -8.143 2.835 1.00 95.38 79 LYS A O 1
ATOM 632 N N . GLU A 1 80 ? -1.356 -7.577 0.664 1.00 95.25 80 GLU A N 1
ATOM 633 C CA . GLU A 1 80 ? 0.085 -7.839 0.533 1.00 95.25 80 GLU A CA 1
ATOM 634 C C . GLU A 1 80 ? 0.927 -6.721 1.175 1.00 95.25 80 GLU A C 1
ATOM 636 O O . GLU A 1 80 ? 2.115 -6.902 1.426 1.00 95.25 80 GLU A O 1
ATOM 641 N N . PHE A 1 81 ? 0.327 -5.563 1.489 1.00 95.88 81 PHE A N 1
ATOM 642 C CA . PHE A 1 81 ? 1.009 -4.519 2.250 1.00 95.88 81 PHE A CA 1
ATOM 643 C C . PHE A 1 81 ? 1.234 -4.960 3.697 1.00 95.88 81 PHE A C 1
ATOM 645 O O . PHE A 1 81 ? 0.291 -5.156 4.464 1.00 95.88 81 PHE A O 1
ATOM 652 N N . HIS A 1 82 ? 2.502 -5.029 4.102 1.00 95.62 82 HIS A N 1
ATOM 653 C CA . HIS A 1 82 ? 2.875 -5.427 5.461 1.00 95.62 82 HIS A CA 1
ATOM 654 C C . HIS A 1 82 ? 2.460 -4.391 6.518 1.00 95.62 82 HIS A C 1
ATOM 656 O O . HIS A 1 82 ? 2.202 -4.746 7.669 1.00 95.62 82 HIS A O 1
ATOM 662 N N . ASN A 1 83 ? 2.374 -3.112 6.135 1.00 96.88 83 ASN A N 1
ATOM 663 C CA . ASN A 1 83 ? 2.058 -2.010 7.038 1.00 96.88 83 ASN A CA 1
ATOM 664 C C . ASN A 1 83 ? 0.787 -1.288 6.583 1.00 96.88 83 ASN A C 1
ATOM 666 O O . ASN A 1 83 ? 0.810 -0.528 5.617 1.00 96.88 83 ASN A O 1
ATOM 670 N N . ILE A 1 84 ? -0.312 -1.496 7.314 1.00 97.31 84 ILE A N 1
ATOM 671 C CA . ILE A 1 84 ? -1.592 -0.810 7.085 1.00 97.31 84 ILE A CA 1
ATOM 672 C C . ILE A 1 84 ? -2.005 -0.069 8.361 1.00 97.31 84 ILE A C 1
ATOM 674 O O . ILE A 1 84 ? -2.224 -0.685 9.416 1.00 97.31 84 ILE A O 1
ATOM 678 N N . ILE A 1 85 ? -2.113 1.254 8.265 1.00 97.19 85 ILE A N 1
ATOM 679 C CA . ILE A 1 85 ? -2.428 2.172 9.366 1.00 97.19 85 ILE A CA 1
ATOM 680 C C . ILE A 1 85 ? -3.684 2.966 9.009 1.00 97.19 85 ILE A C 1
ATOM 682 O O . ILE A 1 85 ? -3.903 3.300 7.852 1.00 97.19 85 ILE A O 1
ATOM 686 N N . GLU A 1 86 ? -4.523 3.245 10.002 1.00 96.38 86 GLU A N 1
ATOM 687 C CA . GLU A 1 86 ? -5.677 4.125 9.819 1.00 96.38 86 GLU A CA 1
ATOM 688 C C . GLU A 1 86 ? -5.301 5.580 10.110 1.00 96.38 86 GLU A C 1
ATOM 690 O O . GLU A 1 86 ? -4.645 5.845 11.121 1.00 96.38 86 GLU A O 1
ATOM 695 N N . GLU A 1 87 ? -5.754 6.507 9.264 1.00 93.12 87 GLU A N 1
ATOM 696 C CA . GLU A 1 87 ? -5.644 7.963 9.455 1.00 93.12 87 GLU A CA 1
ATOM 697 C C . GLU A 1 87 ? -7.008 8.668 9.484 1.00 93.12 87 GLU A C 1
ATOM 699 O O . GLU A 1 87 ? -7.957 8.221 8.793 1.00 93.12 87 GLU A O 1
#